Protein AF-A0A6P2FE53-F1 (afdb_monomer)

pLDDT: mean 71.45, std 14.92, range [47.78, 91.81]

Secondary structure (DSSP, 8-state):
------------TTS-PEEEE-TTS-EEEE-SSPPSS-HHHHHHHHHHHHHTS---------

Se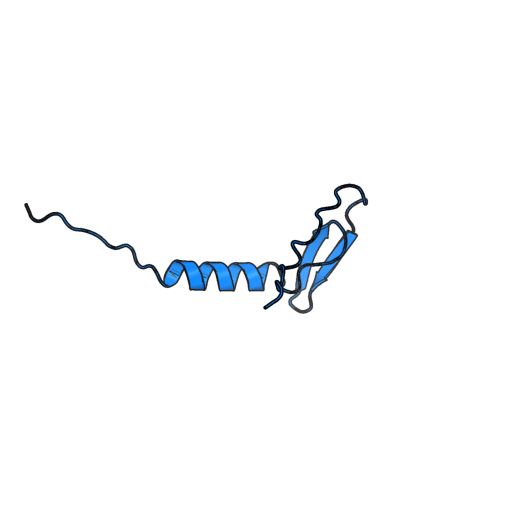quence (62 aa):
MAKNTPAVAAVDETRMGETHTYPDGSSVVGVPPWPELSPIQRAQQLSEANSAEGPRTVIPEA

Structure (mmCIF, N/CA/C/O backbone):
data_AF-A0A6P2FE53-F1
#
_entry.id   AF-A0A6P2FE53-F1
#
loop_
_atom_site.group_PDB
_atom_site.id
_atom_site.type_symbol
_atom_site.label_atom_id
_atom_site.label_alt_id
_atom_site.label_comp_id
_atom_site.label_asym_id
_atom_site.label_entity_id
_atom_site.label_seq_id
_atom_site.pdbx_PDB_ins_code
_atom_site.Cartn_x
_atom_site.Cartn_y
_atom_site.Cartn_z
_atom_site.occupancy
_atom_site.B_iso_or_equiv
_atom_site.auth_seq_id
_atom_site.auth_comp_id
_atom_site.auth_asym_id
_atom_site.auth_atom_id
_atom_site.pdbx_PDB_model_num
ATOM 1 N N . MET A 1 1 ? -15.621 -32.242 -3.960 1.00 49.88 1 MET A N 1
ATOM 2 C CA . MET A 1 1 ? -14.450 -31.881 -3.130 1.00 49.88 1 MET A CA 1
ATOM 3 C C . MET A 1 1 ? -13.237 -31.737 -4.037 1.00 49.88 1 MET A C 1
ATOM 5 O O . MET A 1 1 ? -12.699 -32.749 -4.460 1.00 49.88 1 MET A O 1
ATOM 9 N N . ALA A 1 2 ? -12.836 -30.510 -4.381 1.00 49.31 2 ALA A N 1
ATOM 10 C CA . ALA A 1 2 ? -11.550 -30.255 -5.031 1.00 49.31 2 ALA A CA 1
ATOM 11 C C . ALA A 1 2 ? -11.105 -28.798 -4.795 1.00 49.31 2 ALA A C 1
ATOM 13 O O . ALA A 1 2 ? -11.486 -27.896 -5.524 1.00 49.31 2 ALA A O 1
ATOM 14 N N . LYS A 1 3 ? -10.343 -28.616 -3.708 1.00 50.94 3 LYS A N 1
ATOM 15 C CA . LYS A 1 3 ? -9.135 -27.781 -3.586 1.00 50.94 3 LYS A CA 1
ATOM 16 C C . LYS A 1 3 ? -9.190 -26.389 -4.244 1.00 50.94 3 LYS A C 1
ATOM 18 O O . LYS A 1 3 ? -8.597 -26.173 -5.295 1.00 50.94 3 LYS A O 1
ATOM 23 N N . ASN A 1 4 ? -9.823 -25.434 -3.562 1.00 57.69 4 ASN A N 1
ATOM 24 C CA . ASN A 1 4 ? -9.577 -24.009 -3.792 1.00 57.69 4 ASN A CA 1
ATOM 25 C C . ASN A 1 4 ? -8.205 -23.667 -3.184 1.00 57.69 4 ASN A C 1
ATOM 27 O O . ASN A 1 4 ? -8.098 -23.333 -2.006 1.00 57.69 4 ASN A O 1
ATOM 31 N N . THR A 1 5 ? -7.140 -23.861 -3.956 1.00 56.19 5 THR A N 1
ATOM 32 C CA . THR A 1 5 ? -5.794 -23.415 -3.585 1.00 56.19 5 THR A CA 1
ATOM 33 C C . THR A 1 5 ? -5.782 -21.883 -3.616 1.00 56.19 5 THR A C 1
ATOM 35 O O . THR A 1 5 ? -6.108 -21.326 -4.666 1.00 56.19 5 THR A O 1
ATOM 38 N N . PRO A 1 6 ? -5.436 -21.170 -2.527 1.00 54.81 6 PRO A N 1
ATOM 39 C CA . PRO A 1 6 ? -5.234 -19.732 -2.614 1.00 54.81 6 PRO A CA 1
ATOM 40 C C . PRO A 1 6 ? -4.028 -19.481 -3.520 1.00 54.81 6 PRO A C 1
ATOM 42 O O . PRO A 1 6 ? -2.955 -20.049 -3.305 1.00 54.81 6 PRO A O 1
ATOM 45 N N . ALA A 1 7 ? -4.224 -18.670 -4.559 1.00 49.19 7 ALA A N 1
ATOM 46 C CA . ALA A 1 7 ? -3.162 -18.174 -5.417 1.00 49.19 7 ALA A CA 1
ATOM 47 C C . ALA A 1 7 ? -2.194 -17.342 -4.565 1.00 49.19 7 ALA A C 1
ATOM 49 O O . ALA A 1 7 ? -2.362 -16.138 -4.393 1.00 49.19 7 ALA A O 1
ATOM 50 N N . VAL A 1 8 ? -1.201 -18.004 -3.976 1.00 47.78 8 VAL A N 1
ATOM 51 C CA . VAL A 1 8 ? -0.034 -17.336 -3.412 1.00 47.78 8 VAL A CA 1
ATOM 52 C C . VAL A 1 8 ? 0.716 -16.735 -4.593 1.00 47.78 8 VAL A C 1
ATOM 54 O O . VAL A 1 8 ? 1.288 -17.449 -5.414 1.00 47.78 8 VAL A O 1
ATOM 57 N N . ALA A 1 9 ? 0.578 -15.417 -4.733 1.00 50.06 9 ALA A N 1
ATOM 58 C CA . ALA A 1 9 ? 1.210 -14.622 -5.769 1.00 50.06 9 ALA A CA 1
ATOM 59 C C . ALA A 1 9 ? 2.698 -14.979 -5.838 1.00 50.06 9 ALA A C 1
ATOM 61 O O . ALA A 1 9 ? 3.430 -14.835 -4.857 1.00 50.06 9 ALA A O 1
ATOM 62 N N . ALA A 1 10 ? 3.110 -15.507 -6.989 1.00 48.97 10 ALA A N 1
ATOM 63 C CA . ALA A 1 10 ? 4.498 -15.781 -7.292 1.00 48.97 10 ALA A CA 1
ATOM 64 C C . ALA A 1 10 ? 5.284 -14.470 -7.166 1.00 48.97 10 ALA A C 1
ATOM 66 O O . ALA A 1 10 ? 5.072 -13.534 -7.936 1.00 48.97 10 ALA A O 1
ATOM 67 N N . VAL A 1 11 ? 6.155 -14.398 -6.163 1.00 52.28 11 VAL A N 1
ATOM 68 C CA . VAL A 1 11 ? 7.152 -13.337 -6.022 1.00 52.28 11 VAL A CA 1
ATOM 69 C C . VAL A 1 11 ? 8.243 -13.642 -7.051 1.00 52.28 11 VAL A C 1
ATOM 71 O O . VAL A 1 11 ? 9.180 -14.379 -6.771 1.00 52.28 11 VAL A O 1
ATOM 74 N N . ASP A 1 12 ? 8.052 -13.171 -8.284 1.00 51.00 12 ASP A N 1
ATOM 75 C CA . ASP A 1 12 ? 9.041 -13.266 -9.360 1.00 51.00 12 ASP A CA 1
ATOM 76 C C . ASP A 1 12 ? 9.982 -12.054 -9.273 1.00 51.00 12 ASP A C 1
ATOM 78 O O . ASP A 1 12 ? 9.654 -10.939 -9.675 1.00 51.00 12 ASP A O 1
ATOM 82 N N . GLU A 1 13 ? 11.151 -12.266 -8.673 1.00 54.78 13 GLU A N 1
ATOM 83 C CA . GLU A 1 13 ? 12.139 -11.243 -8.296 1.00 54.78 13 GLU A CA 1
ATOM 84 C C . GLU A 1 13 ? 12.948 -10.672 -9.490 1.00 54.78 13 GLU A C 1
ATOM 86 O O . GLU A 1 13 ? 14.014 -10.092 -9.293 1.00 54.78 13 GLU A O 1
ATOM 91 N N . THR A 1 14 ? 12.480 -10.819 -10.741 1.00 52.41 14 THR A N 1
ATOM 92 C CA . THR A 1 14 ? 13.311 -10.586 -11.950 1.00 52.41 14 THR A CA 1
ATOM 93 C C . THR A 1 14 ? 12.806 -9.476 -12.888 1.00 52.41 14 THR A C 1
ATOM 95 O O . THR A 1 14 ? 13.257 -9.365 -14.029 1.00 52.41 14 THR A O 1
ATOM 98 N N . ARG A 1 15 ? 11.916 -8.577 -12.446 1.00 54.62 15 ARG A N 1
ATOM 99 C CA . ARG A 1 15 ? 11.606 -7.349 -13.207 1.00 54.62 15 ARG A CA 1
ATOM 100 C C . ARG A 1 15 ? 11.978 -6.116 -12.405 1.00 54.62 15 ARG A C 1
ATOM 102 O O . ARG A 1 15 ? 11.613 -5.980 -11.245 1.00 54.62 15 ARG A O 1
ATOM 109 N N . MET A 1 16 ? 12.752 -5.239 -13.041 1.00 61.56 16 MET A N 1
ATOM 110 C CA . MET A 1 16 ? 13.137 -3.925 -12.526 1.00 61.56 16 MET A CA 1
ATOM 111 C C . MET A 1 16 ? 11.874 -3.248 -11.985 1.00 61.56 16 MET A C 1
ATOM 113 O O . MET A 1 16 ? 10.947 -3.032 -12.759 1.00 61.56 16 MET A O 1
ATOM 117 N N . GLY A 1 17 ? 11.807 -3.044 -10.665 1.00 69.25 17 GLY A N 1
ATOM 118 C CA . GLY A 1 17 ? 10.546 -2.811 -9.959 1.00 69.25 17 GLY A CA 1
ATOM 119 C C . GLY A 1 17 ? 9.696 -1.717 -10.602 1.00 69.25 17 GLY A C 1
ATOM 120 O O . GLY A 1 17 ? 10.111 -0.562 -10.677 1.00 69.25 17 GLY A O 1
ATOM 121 N N . GLU A 1 18 ? 8.507 -2.089 -11.062 1.00 81.44 18 GLU A N 1
ATOM 122 C CA . GLU A 1 18 ? 7.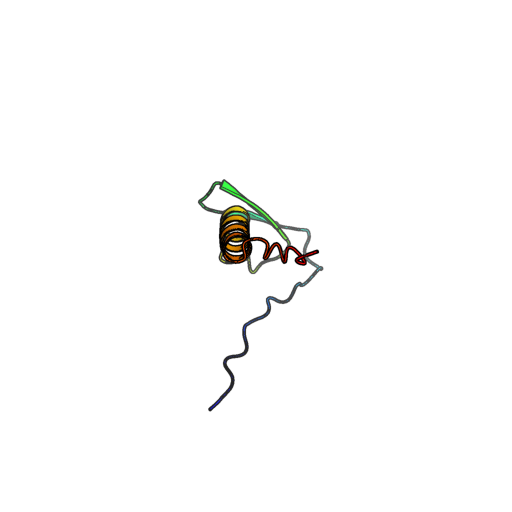483 -1.160 -11.519 1.00 81.44 18 GLU A CA 1
ATOM 123 C C . GLU A 1 18 ? 6.837 -0.509 -10.283 1.00 81.44 18 GLU A C 1
ATOM 125 O O . GLU A 1 18 ? 6.686 -1.147 -9.238 1.00 81.44 18 GLU A O 1
ATOM 130 N N . THR A 1 19 ? 6.471 0.771 -10.369 1.00 88.25 19 THR A N 1
ATOM 131 C CA . THR A 1 19 ? 5.723 1.449 -9.298 1.00 88.25 19 THR A CA 1
ATOM 132 C C . THR A 1 19 ? 4.244 1.445 -9.651 1.00 88.25 19 THR A C 1
ATOM 134 O O . THR A 1 19 ? 3.848 2.015 -10.667 1.00 88.25 19 THR A O 1
ATOM 137 N N . HIS A 1 20 ? 3.419 0.845 -8.799 1.00 87.50 20 HIS A N 1
ATOM 138 C CA . HIS A 1 20 ? 1.968 0.867 -8.929 1.00 87.50 20 HIS A CA 1
ATOM 139 C C . HIS A 1 20 ? 1.340 1.763 -7.874 1.00 87.50 20 HIS A C 1
ATOM 141 O O . HIS A 1 20 ? 1.558 1.561 -6.680 1.00 87.50 20 HIS A O 1
ATOM 147 N N . THR A 1 21 ? 0.545 2.731 -8.325 1.00 91.81 21 THR A N 1
ATOM 148 C CA . THR A 1 21 ? -0.197 3.658 -7.469 1.00 91.81 21 THR A CA 1
ATOM 149 C C . THR A 1 21 ? -1.657 3.231 -7.387 1.00 91.81 21 THR A C 1
ATOM 151 O O . THR A 1 21 ? -2.336 3.101 -8.405 1.00 91.81 21 THR A O 1
ATOM 154 N N . TYR A 1 22 ? -2.132 3.028 -6.164 1.00 89.75 22 TYR A N 1
ATOM 155 C CA . TYR A 1 22 ? -3.503 2.650 -5.849 1.00 89.75 22 TYR A CA 1
ATOM 156 C C . TYR A 1 22 ? -4.440 3.873 -5.794 1.00 89.75 22 TYR A C 1
ATOM 158 O O . TYR A 1 22 ? -3.967 5.001 -5.620 1.00 89.75 22 TYR A O 1
ATOM 166 N N . PRO A 1 23 ? -5.773 3.685 -5.884 1.00 88.19 23 PRO A N 1
ATOM 167 C CA . PRO A 1 23 ? -6.752 4.779 -5.827 1.00 88.19 23 PRO A CA 1
ATOM 168 C C . PRO A 1 23 ? -6.730 5.605 -4.531 1.00 88.19 23 PRO A C 1
ATOM 170 O O . PRO A 1 23 ? -7.122 6.767 -4.539 1.00 88.19 23 PRO A O 1
ATOM 173 N N . ASP A 1 24 ? -6.269 5.029 -3.421 1.00 86.31 24 ASP A N 1
ATOM 174 C CA . ASP A 1 24 ? -6.081 5.707 -2.131 1.00 86.31 24 ASP A CA 1
ATOM 175 C C . ASP A 1 24 ? -4.798 6.557 -2.061 1.00 86.31 24 ASP A C 1
ATOM 177 O O . ASP A 1 24 ? -4.514 7.164 -1.032 1.00 86.31 24 ASP A O 1
ATOM 181 N N . GLY A 1 25 ? -4.011 6.605 -3.141 1.00 88.00 25 GLY A N 1
ATOM 182 C CA . GLY A 1 25 ? -2.763 7.368 -3.225 1.00 88.00 25 GLY A CA 1
ATOM 183 C C . GLY A 1 25 ? -1.529 6.626 -2.704 1.00 88.00 25 GLY A C 1
ATOM 184 O O . GLY A 1 25 ? -0.408 7.101 -2.887 1.00 88.00 25 GLY A O 1
ATOM 185 N N . SER A 1 26 ? -1.693 5.444 -2.104 1.00 89.00 26 SER A N 1
ATOM 186 C CA . SER A 1 26 ? -0.566 4.575 -1.755 1.00 89.00 26 SER A CA 1
ATOM 187 C C . SER A 1 26 ? 0.132 4.043 -3.000 1.00 89.00 26 SER A C 1
ATOM 189 O O . SER A 1 26 ? -0.493 3.857 -4.040 1.00 89.00 26 SER A O 1
ATOM 191 N N . SER A 1 27 ? 1.422 3.728 -2.892 1.00 89.25 27 SER A N 1
ATOM 192 C CA . SER A 1 27 ? 2.167 3.086 -3.978 1.00 89.25 27 SER A CA 1
ATOM 193 C C . SER A 1 27 ? 2.966 1.885 -3.485 1.00 89.25 27 SER A C 1
ATOM 195 O O . SER A 1 27 ? 3.416 1.856 -2.339 1.00 89.25 27 SER A O 1
ATOM 197 N N . VAL A 1 28 ? 3.146 0.895 -4.357 1.00 87.62 28 VAL A N 1
ATOM 198 C CA . VAL A 1 28 ? 4.035 -0.254 -4.143 1.00 87.62 28 VAL A CA 1
ATOM 199 C C . VAL A 1 28 ? 5.034 -0.341 -5.281 1.00 87.62 28 VAL A C 1
ATOM 201 O O . VAL A 1 28 ? 4.700 -0.046 -6.425 1.00 87.62 28 VAL A O 1
ATOM 204 N N . VAL A 1 29 ? 6.257 -0.745 -4.956 1.00 88.56 29 VAL A N 1
ATOM 205 C CA . VAL A 1 29 ? 7.299 -1.038 -5.940 1.00 88.56 29 VAL A CA 1
ATOM 206 C C . VAL A 1 29 ? 7.460 -2.548 -6.001 1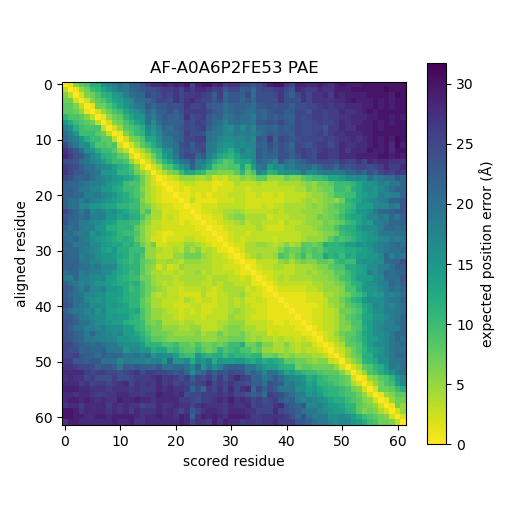.00 88.56 29 VAL A C 1
ATOM 208 O O . VAL A 1 29 ? 7.618 -3.186 -4.959 1.00 88.56 29 VAL A O 1
ATOM 211 N N . GLY A 1 30 ? 7.390 -3.129 -7.193 1.00 84.19 30 GLY A N 1
ATOM 212 C CA . GLY A 1 30 ? 7.493 -4.575 -7.351 1.00 84.19 30 GLY A CA 1
ATOM 213 C C . GLY A 1 30 ? 7.227 -5.043 -8.771 1.00 84.19 30 GLY A C 1
ATOM 214 O O . GLY A 1 3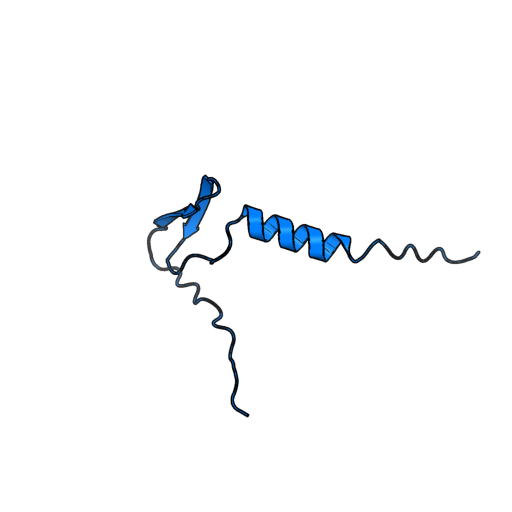0 ? 7.490 -4.330 -9.733 1.00 84.19 30 GLY A O 1
ATOM 215 N N . VAL A 1 31 ? 6.713 -6.259 -8.893 1.00 81.88 31 VAL A N 1
ATOM 216 C CA . VAL A 1 31 ? 6.376 -6.870 -10.176 1.00 81.88 31 VAL A CA 1
ATOM 217 C C . VAL A 1 31 ? 4.900 -7.254 -10.137 1.00 81.88 31 VAL A C 1
ATOM 219 O O . VAL A 1 31 ? 4.455 -7.797 -9.122 1.00 81.88 31 VAL A O 1
ATOM 222 N N . PRO A 1 32 ? 4.120 -6.978 -11.195 1.00 81.19 32 PRO A N 1
ATOM 223 C CA . PRO A 1 32 ? 2.745 -7.445 -11.265 1.00 81.19 32 PRO A CA 1
ATOM 224 C C . PRO A 1 32 ? 2.674 -8.986 -11.190 1.00 81.19 32 PRO A C 1
ATOM 226 O O . PRO A 1 32 ? 3.567 -9.664 -11.701 1.00 81.19 32 PRO A O 1
ATOM 229 N N . PRO A 1 33 ? 1.593 -9.561 -10.631 1.00 83.88 33 PRO A N 1
ATOM 230 C CA . PRO A 1 33 ? 0.346 -8.898 -10.252 1.00 83.88 33 PRO A CA 1
ATOM 231 C C . PRO A 1 33 ? 0.437 -8.128 -8.929 1.00 83.88 33 PRO A C 1
ATOM 233 O O . PRO A 1 33 ? 1.002 -8.595 -7.943 1.00 83.88 33 PRO A O 1
ATOM 236 N N . TRP A 1 34 ? -0.169 -6.941 -8.910 1.00 84.62 34 TRP A N 1
ATOM 237 C CA . TRP A 1 34 ? -0.231 -6.102 -7.717 1.00 84.62 34 TRP A CA 1
ATOM 238 C C . TRP A 1 34 ? -1.194 -6.695 -6.682 1.00 84.62 34 TRP A C 1
ATOM 240 O O . TRP A 1 34 ? -2.224 -7.251 -7.071 1.00 84.62 34 TRP A O 1
ATOM 250 N N . PRO A 1 35 ? -0.900 -6.566 -5.374 1.00 84.00 35 PRO A N 1
ATOM 251 C CA . PRO A 1 35 ? -1.859 -6.900 -4.325 1.00 84.00 35 PRO A CA 1
ATOM 252 C C . PRO A 1 35 ? -3.199 -6.198 -4.568 1.00 84.00 35 PRO A C 1
ATOM 254 O O . PRO A 1 35 ? -3.194 -5.017 -4.903 1.00 84.00 35 PRO A O 1
ATOM 257 N N . GLU A 1 36 ? -4.326 -6.887 -4.361 1.00 86.00 36 GL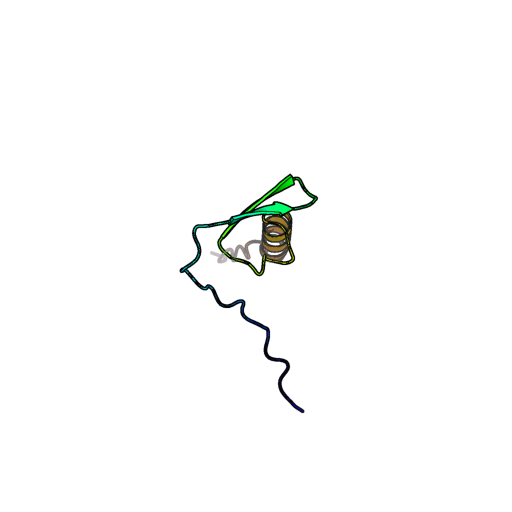U A N 1
ATOM 258 C CA . GLU A 1 36 ? -5.667 -6.293 -4.528 1.00 86.00 36 GLU A CA 1
ATOM 259 C C . GLU A 1 36 ? -5.915 -5.133 -3.556 1.00 86.00 36 GLU A C 1
ATOM 261 O O . GLU A 1 36 ? -6.589 -4.162 -3.891 1.00 86.00 36 GLU A O 1
ATOM 266 N N . LEU A 1 37 ? -5.351 -5.238 -2.350 1.00 86.44 37 LEU A N 1
ATOM 267 C CA . LEU A 1 37 ? -5.451 -4.230 -1.305 1.00 86.44 37 LEU A CA 1
ATOM 268 C C . LEU A 1 37 ? -4.216 -3.341 -1.287 1.00 86.44 37 LEU A C 1
ATOM 270 O O . LEU A 1 37 ? -3.076 -3.823 -1.326 1.00 86.44 37 LEU A O 1
ATOM 274 N N . SER A 1 38 ? -4.446 -2.043 -1.119 1.00 87.81 38 SER A N 1
ATOM 275 C CA . SER A 1 38 ? -3.366 -1.081 -0.956 1.00 87.81 38 SER A CA 1
ATOM 276 C C . SER A 1 38 ? -2.575 -1.330 0.342 1.00 87.81 38 SER A C 1
ATOM 278 O O . SER A 1 38 ? -3.074 -1.962 1.282 1.00 87.81 38 SER A O 1
ATOM 280 N N . PRO A 1 39 ? -1.326 -0.837 0.445 1.00 87.25 39 PRO A N 1
ATOM 281 C CA . PRO A 1 39 ? -0.552 -0.865 1.687 1.00 87.25 39 PRO A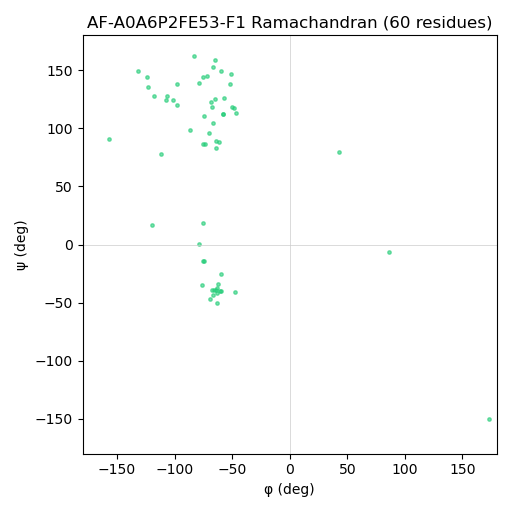 CA 1
ATOM 282 C C . PRO A 1 39 ? -1.325 -0.374 2.917 1.00 87.25 39 PRO A C 1
ATOM 284 O O . PRO A 1 39 ? -1.236 -0.994 3.975 1.00 87.25 39 PRO A O 1
ATOM 287 N N . ILE A 1 40 ? -2.115 0.694 2.770 1.00 87.06 40 ILE A N 1
ATOM 288 C CA . ILE A 1 40 ? -2.916 1.262 3.860 1.00 87.06 40 ILE A CA 1
ATOM 289 C C . ILE A 1 40 ? -4.049 0.317 4.247 1.00 87.06 40 ILE A C 1
ATOM 291 O O . ILE A 1 40 ? -4.228 0.035 5.430 1.00 87.06 40 ILE A O 1
ATOM 295 N N . GLN A 1 41 ? -4.785 -0.214 3.268 1.00 85.69 41 GLN A N 1
ATOM 296 C CA . GLN A 1 41 ? -5.880 -1.148 3.537 1.00 85.69 41 GLN A CA 1
ATOM 297 C C . GLN A 1 41 ? -5.381 -2.409 4.250 1.00 85.69 41 GLN A C 1
ATOM 299 O O . GLN A 1 41 ? -6.005 -2.872 5.203 1.00 85.69 41 GLN A O 1
ATOM 304 N N . ARG A 1 42 ? -4.212 -2.928 3.853 1.00 86.69 42 ARG A N 1
ATOM 305 C CA . ARG A 1 42 ? -3.578 -4.057 4.549 1.00 86.69 42 ARG A CA 1
ATOM 306 C C . ARG A 1 42 ? -3.189 -3.713 5.985 1.00 86.69 42 ARG A C 1
ATOM 308 O O . ARG A 1 42 ? -3.401 -4.529 6.877 1.00 86.69 42 ARG A O 1
ATOM 315 N N . ALA A 1 43 ? -2.643 -2.520 6.223 1.00 85.06 43 ALA A N 1
ATOM 316 C CA . ALA A 1 43 ? -2.286 -2.074 7.569 1.00 85.06 43 ALA A CA 1
ATOM 317 C C . ALA A 1 43 ? -3.519 -1.920 8.476 1.00 85.06 43 ALA A C 1
ATOM 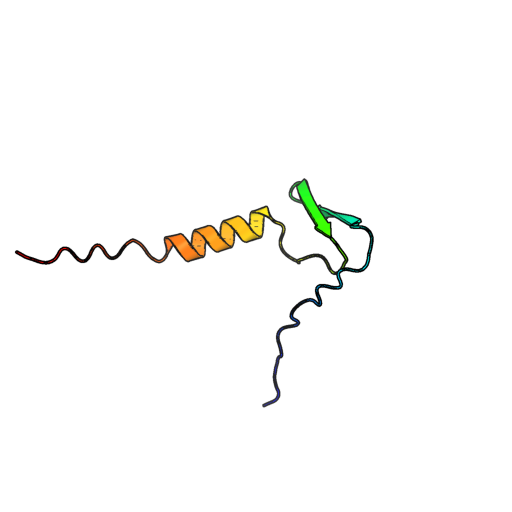319 O O . ALA A 1 43 ? -3.465 -2.303 9.643 1.00 85.06 43 ALA A O 1
ATOM 320 N N . GLN A 1 44 ? -4.635 -1.419 7.937 1.00 86.19 44 GLN A N 1
ATOM 321 C CA . GLN A 1 44 ? -5.903 -1.309 8.665 1.00 86.19 44 GLN A CA 1
ATOM 322 C C . GLN A 1 44 ? -6.434 -2.684 9.069 1.00 86.19 44 GLN A C 1
ATOM 324 O O . GLN A 1 44 ? -6.642 -2.924 10.256 1.00 86.19 44 GLN A O 1
ATOM 329 N N . GLN A 1 45 ? -6.511 -3.622 8.121 1.00 83.50 45 GLN A N 1
ATOM 330 C CA . GLN A 1 45 ? -6.955 -4.987 8.411 1.00 83.50 45 GLN A CA 1
ATOM 331 C C . GLN A 1 45 ? -6.065 -5.690 9.442 1.00 83.50 45 GLN A C 1
ATOM 333 O O . GLN A 1 45 ? -6.565 -6.388 10.323 1.00 83.50 45 GLN A O 1
ATOM 338 N N . LEU A 1 46 ? -4.743 -5.496 9.363 1.00 80.44 46 LEU A N 1
ATOM 339 C CA . LEU A 1 46 ? -3.809 -6.060 10.337 1.00 80.44 46 LEU A CA 1
ATOM 340 C C . LEU A 1 46 ? -4.008 -5.447 11.732 1.00 80.44 46 LEU A C 1
ATOM 342 O O . LEU A 1 46 ? -3.947 -6.162 12.730 1.00 80.44 46 LEU A O 1
ATOM 346 N N . SER A 1 47 ? -4.278 -4.141 11.805 1.00 75.38 47 SER A N 1
ATOM 347 C CA . SER A 1 47 ? -4.558 -3.440 13.062 1.00 75.38 47 SER A CA 1
ATOM 348 C C . SER A 1 47 ? -5.880 -3.886 13.689 1.00 75.38 47 SER A C 1
ATOM 350 O O . SER A 1 47 ? -5.953 -4.042 14.907 1.00 75.38 47 SER A O 1
ATOM 352 N N . GLU A 1 48 ? -6.916 -4.113 12.882 1.00 67.75 48 GLU A N 1
ATOM 353 C CA . GLU A 1 48 ? -8.212 -4.633 13.334 1.00 67.75 48 GLU A CA 1
ATOM 354 C C . GLU A 1 48 ? -8.088 -6.074 13.842 1.00 67.75 48 GLU A C 1
ATOM 356 O O . GLU A 1 48 ? -8.595 -6.396 14.917 1.00 67.75 48 GLU A O 1
ATOM 361 N N . ALA A 1 49 ? -7.341 -6.922 13.128 1.00 65.38 49 ALA A N 1
ATOM 362 C CA . ALA A 1 49 ? -7.062 -8.289 13.558 1.00 65.38 49 ALA A CA 1
ATOM 363 C C . ALA A 1 49 ? -6.256 -8.341 14.868 1.00 65.38 49 ALA A C 1
ATOM 365 O O . ALA A 1 49 ? -6.514 -9.194 15.711 1.00 65.38 49 ALA A O 1
ATOM 366 N N . ASN A 1 50 ? -5.307 -7.420 15.065 1.00 61.88 50 ASN A N 1
ATOM 367 C CA . ASN A 1 50 ? -4.490 -7.364 16.280 1.00 61.88 50 ASN A CA 1
ATOM 368 C C . ASN A 1 50 ? -5.256 -6.774 17.480 1.00 61.88 50 ASN A C 1
ATOM 370 O O . ASN A 1 50 ? -5.097 -7.228 18.607 1.00 61.88 50 ASN A O 1
ATOM 374 N N . SER A 1 51 ? -6.148 -5.809 17.240 1.00 58.78 51 SER A N 1
ATOM 375 C CA . SER A 1 51 ? -6.936 -5.159 18.301 1.00 58.78 51 SER A CA 1
ATOM 376 C C . SER A 1 51 ? -8.068 -6.036 18.850 1.00 58.78 51 SER A C 1
ATOM 378 O O . SER A 1 51 ? -8.618 -5.734 19.909 1.00 58.78 51 SER A O 1
ATOM 380 N N . ALA A 1 52 ? -8.417 -7.125 18.156 1.00 57.94 52 ALA A N 1
ATOM 381 C CA . ALA A 1 52 ? -9.387 -8.111 18.631 1.00 57.94 52 ALA A CA 1
ATOM 382 C C . ALA A 1 52 ? -8.829 -9.034 19.734 1.00 57.94 52 ALA A C 1
ATOM 384 O O . ALA A 1 52 ? -9.606 -9.677 20.441 1.00 57.94 52 ALA A O 1
ATOM 385 N N . GLU A 1 53 ? -7.510 -9.066 19.936 1.00 55.81 53 GLU A N 1
ATOM 386 C CA . GLU A 1 53 ? -6.870 -9.772 21.046 1.00 55.81 53 GLU A CA 1
ATOM 387 C C . GLU A 1 53 ? -6.258 -8.756 22.011 1.00 55.81 53 GLU A C 1
ATOM 389 O O . GLU A 1 53 ? -5.056 -8.504 22.035 1.00 55.81 53 GLU A O 1
ATOM 394 N N . GLY A 1 54 ? -7.117 -8.145 22.832 1.00 54.75 54 GLY A N 1
ATOM 395 C CA . GLY A 1 54 ? -6.653 -7.378 23.985 1.00 54.75 54 GLY A CA 1
ATOM 396 C C . GLY A 1 54 ? -5.682 -8.216 24.831 1.00 54.75 54 GLY A C 1
ATOM 397 O O . GLY A 1 54 ? -5.845 -9.440 24.913 1.00 54.75 54 GLY A O 1
ATOM 398 N N . PRO A 1 55 ? -4.673 -7.597 25.474 1.00 63.38 55 PRO A N 1
ATOM 399 C CA . PRO A 1 55 ? -3.738 -8.333 26.306 1.00 63.38 55 PRO A CA 1
ATOM 400 C C . PRO A 1 55 ? -4.542 -9.048 27.391 1.00 63.38 55 PRO A C 1
ATOM 402 O O . PRO A 1 55 ? -5.136 -8.413 28.264 1.00 63.38 55 PRO A O 1
ATOM 405 N N . ARG A 1 56 ? -4.583 -10.385 27.342 1.00 62.47 56 ARG A N 1
ATOM 406 C CA . ARG A 1 56 ? -4.957 -11.194 28.502 1.00 62.47 56 ARG A CA 1
ATOM 407 C C . ARG A 1 56 ? -3.879 -10.954 29.553 1.00 62.47 56 ARG A C 1
ATOM 409 O O . ARG A 1 56 ? -2.931 -11.725 29.665 1.00 62.47 56 ARG A O 1
ATOM 416 N N . THR A 1 57 ? -4.004 -9.863 30.304 1.00 60.38 57 THR A N 1
ATOM 417 C CA . THR A 1 57 ? -3.281 -9.670 31.555 1.00 60.38 57 THR A CA 1
ATOM 418 C C . THR A 1 57 ? -3.784 -10.751 32.497 1.00 60.38 57 THR A C 1
ATOM 420 O O . THR A 1 57 ? -4.779 -10.588 33.199 1.00 60.38 57 THR A O 1
ATOM 423 N N . VAL A 1 58 ? -3.124 -11.904 32.460 1.00 67.69 58 VAL A N 1
ATOM 424 C CA . VAL A 1 58 ? -3.212 -12.900 33.516 1.00 67.69 58 VAL A CA 1
ATOM 425 C C . VAL A 1 58 ? -2.480 -12.272 34.695 1.00 67.69 58 VAL A C 1
ATOM 427 O O . VAL A 1 58 ? -1.254 -12.278 34.730 1.00 67.69 58 VAL A O 1
ATOM 430 N N . ILE A 1 59 ? -3.216 -11.631 35.603 1.00 74.44 59 ILE A N 1
ATOM 431 C CA . ILE A 1 59 ? -2.679 -11.236 36.907 1.00 74.44 59 ILE A CA 1
ATOM 432 C C . ILE A 1 59 ? -2.605 -12.538 37.714 1.00 74.44 59 ILE A C 1
ATOM 434 O O . ILE A 1 59 ? -3.665 -13.099 37.999 1.00 74.44 59 ILE A O 1
ATOM 438 N N . PRO A 1 60 ? -1.417 -13.085 38.036 1.00 67.81 60 PRO A N 1
ATOM 439 C CA . PRO A 1 60 ? -1.351 -14.167 39.002 1.00 67.81 60 PRO A CA 1
ATOM 440 C C . PRO A 1 60 ? -1.738 -13.591 40.368 1.00 67.81 60 PRO A C 1
ATOM 442 O O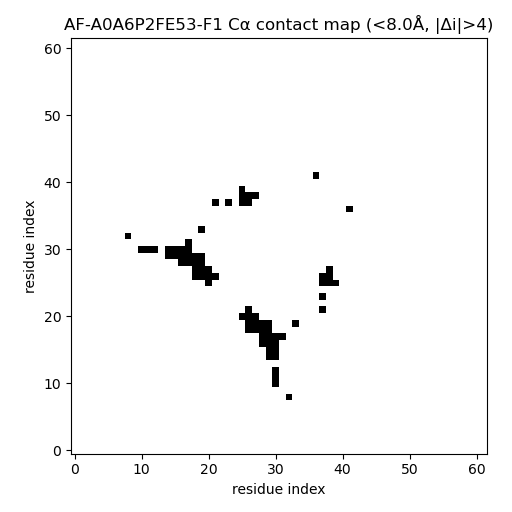 . PRO A 1 60 ? -1.105 -12.658 40.859 1.00 67.81 60 PRO A O 1
ATOM 445 N N . GLU A 1 61 ? -2.826 -14.112 40.930 1.00 63.78 61 GLU A N 1
ATOM 446 C CA . GLU A 1 61 ? -3.221 -13.892 42.321 1.00 63.78 61 GLU A CA 1
ATOM 447 C C . GLU A 1 61 ? -2.061 -14.339 43.229 1.00 63.78 61 GLU A C 1
ATOM 449 O O . GLU A 1 61 ? -1.536 -15.444 43.057 1.00 63.78 61 GLU A O 1
ATOM 454 N N . ALA A 1 62 ? -1.616 -13.450 44.120 1.00 63.97 62 ALA A N 1
ATOM 455 C CA . ALA A 1 62 ? -0.533 -13.664 45.081 1.00 63.97 62 ALA A CA 1
ATOM 456 C C . ALA A 1 62 ? -1.054 -13.481 46.506 1.00 63.97 62 ALA A C 1
ATOM 458 O O . ALA A 1 62 ? -1.906 -12.581 46.698 1.00 63.97 62 ALA A O 1
#

Radius of gyration: 18.54 Å; Cα contacts (8 Å, |Δi|>4): 37; chains: 1; bounding box: 28×39×58 Å

Foldseek 3Di:
DDDPDPPPDPQPVPDQWDWDADPVRAIDTGDDPDDPDGPVRVVVVVVVVVVVDDPPPPPPDD

Mean predicted aligned error: 14.26 Å

Solvent-accessible surface area (backbone atoms only — not comparable to full-atom values): 4374 Å² total; per-residue (Å²): 142,80,83,86,71,78,83,73,76,79,84,64,92,83,53,86,63,45,77,48,73,42,97,88,71,44,72,50,75,38,54,83,82,72,71,93,60,46,72,62,57,51,51,50,54,53,49,55,64,52,64,73,59,64,84,81,77,76,75,78,87,126

Nearest PDB structures (foldseek):
  5k36-assembly1_J  TM=3.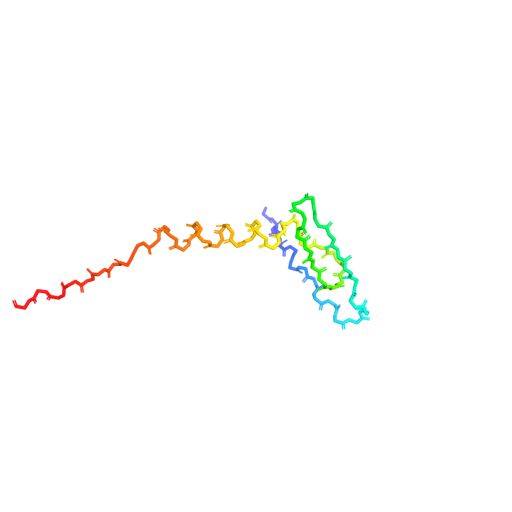548E-01  e=7.073E+00  Saccharomyces cerevisiae S288C
  5c0x-assembly1_K  TM=2.342E-01  e=7.573E+00  Saccharomyces cerevisiae S288C
  7aoi-assembly1_Af  TM=1.838E-01  e=8.684E+00  Trypanosoma brucei